Protein AF-A0A7S4BHW4-F1 (afdb_monomer)

Organism: Chrysotila carterae (NCBI:txid13221)

Radius of gyration: 28.45 Å; Cα contacts (8 Å, |Δi|>4): 105; chains: 1; bounding box: 36×113×83 Å

Sequence (168 aa):
MRLQLRPRTEVDAGSPRPAPDAAEPGAKAVLPWELTSAAELLSMSREDKARSALAAGLQLPRARVATDEALTALLSPLLDEAVRRQLGVRAAAAEGRFGEAASIERAATRRGRMMQEMQRAVDMGNFVSAASIAQDLRVENNRRMDVTLDEGEYDAMLDQDDWCAACP

pLDDT: mean 77.7, std 19.58, range [37.03, 95.88]

Foldseek 3Di:
DDDDDDDDDDDPDDDPPPDPPPPPPPPQQQALQNDDALVSLLPDDLVSLVNNCVVVVHDQDDPVQSDSVSSCVSSLVVYDPLRNLNVQLVVCVVVVVNVRSVVSVVPADPLSVLVVQLVVCVVVVNVVSNVVSVVVSVVVVVVVVPPVPPPDPPPPVVPPDVVVVPDD

Structure (mmCIF, N/CA/C/O backbone):
data_AF-A0A7S4BHW4-F1
#
_entry.id   AF-A0A7S4BHW4-F1
#
loop_
_atom_site.group_PDB
_atom_site.id
_atom_site.type_symbol
_atom_site.label_atom_id
_atom_site.label_alt_id
_atom_site.label_comp_id
_atom_site.label_asym_id
_atom_site.label_entity_id
_atom_site.label_seq_id
_atom_site.pdbx_PDB_ins_code
_atom_site.Cartn_x
_atom_site.Cartn_y
_atom_site.Cartn_z
_atom_site.occupancy
_atom_site.B_iso_or_equiv
_atom_site.auth_seq_id
_atom_site.auth_comp_id
_atom_site.auth_asym_id
_atom_site.auth_atom_id
_atom_site.pdbx_PDB_model_num
ATOM 1 N N . MET A 1 1 ? 2.834 59.848 49.303 1.00 37.03 1 MET A N 1
ATOM 2 C CA . MET A 1 1 ? 2.547 60.204 47.889 1.00 37.03 1 MET A CA 1
ATOM 3 C C . MET A 1 1 ? 3.500 59.392 47.019 1.00 37.03 1 MET A C 1
ATOM 5 O O . MET A 1 1 ? 4.670 59.402 47.347 1.00 37.03 1 MET A O 1
ATOM 9 N N . ARG A 1 2 ? 3.148 58.643 45.973 1.00 42.56 2 ARG A N 1
ATOM 10 C CA . ARG A 1 2 ? 1.884 58.306 45.302 1.00 42.56 2 ARG A CA 1
ATOM 11 C C . ARG A 1 2 ? 2.135 56.938 44.630 1.00 42.56 2 ARG A C 1
ATOM 13 O O . ARG A 1 2 ? 3.125 56.788 43.925 1.00 42.56 2 ARG A O 1
ATOM 20 N N . LEU A 1 3 ? 1.259 55.968 44.881 1.00 42.69 3 LEU A N 1
ATOM 21 C CA . LEU A 1 3 ? 1.113 54.734 44.104 1.00 42.69 3 LEU A CA 1
ATOM 22 C C . LEU A 1 3 ? 0.497 55.069 42.736 1.00 42.69 3 LEU A C 1
ATOM 24 O O . LEU A 1 3 ? -0.511 55.773 42.710 1.00 42.69 3 LEU A O 1
ATOM 28 N N . GLN A 1 4 ? 1.041 54.525 41.646 1.00 55.44 4 GLN A N 1
ATOM 29 C CA . GLN A 1 4 ? 0.331 54.244 40.384 1.00 55.44 4 GLN A CA 1
ATOM 30 C C . GLN A 1 4 ? 0.956 52.952 39.814 1.00 55.44 4 GLN A C 1
ATOM 32 O O . GLN A 1 4 ? 2.142 52.941 39.510 1.00 55.44 4 GLN A O 1
ATOM 37 N N . LEU A 1 5 ? 0.381 51.761 40.023 1.00 42.47 5 LEU A N 1
ATOM 38 C CA . LEU A 1 5 ? -0.738 51.107 39.312 1.00 42.47 5 LEU A CA 1
ATOM 39 C C . LEU A 1 5 ? -0.505 50.909 37.797 1.00 42.47 5 LEU A C 1
ATOM 41 O O . LEU A 1 5 ? -0.354 51.865 37.050 1.00 42.47 5 LEU A O 1
ATOM 45 N N . ARG A 1 6 ? -0.490 49.622 37.400 1.00 41.25 6 ARG A N 1
ATOM 46 C CA . ARG A 1 6 ? -0.375 49.049 36.038 1.00 41.25 6 ARG A CA 1
ATOM 47 C C . ARG A 1 6 ? -1.561 49.422 35.118 1.00 41.25 6 ARG A C 1
ATOM 49 O O . ARG A 1 6 ? -2.580 49.887 35.621 1.00 41.25 6 ARG A O 1
ATOM 56 N N . PRO A 1 7 ? -1.480 49.101 33.810 1.00 48.59 7 PRO A N 1
ATOM 57 C CA . PRO A 1 7 ? -2.035 47.823 33.295 1.00 48.59 7 PRO A CA 1
ATOM 58 C C . PRO A 1 7 ? -0.989 47.083 32.421 1.00 48.59 7 PRO A C 1
ATOM 60 O O . PRO A 1 7 ? -0.139 47.720 31.819 1.00 48.59 7 PRO A O 1
ATOM 63 N N . ARG A 1 8 ? -0.750 45.763 32.486 1.00 39.56 8 ARG A N 1
ATOM 64 C CA . ARG A 1 8 ? -1.553 44.549 32.207 1.00 39.56 8 ARG A CA 1
ATOM 65 C C . ARG A 1 8 ? -2.078 44.464 30.758 1.00 39.56 8 ARG A C 1
ATOM 67 O O . ARG A 1 8 ? -2.902 45.285 30.389 1.00 39.56 8 ARG A O 1
ATOM 74 N N . THR A 1 9 ? -1.626 43.391 30.079 1.00 40.22 9 THR A N 1
ATOM 75 C CA . THR A 1 9 ? -2.088 42.764 28.812 1.00 40.22 9 THR A CA 1
ATOM 76 C C . THR A 1 9 ? -1.911 43.622 27.556 1.00 40.22 9 THR A C 1
ATOM 78 O O . THR A 1 9 ? -2.272 44.781 27.563 1.00 40.22 9 THR A O 1
ATOM 81 N N . GLU A 1 10 ? -1.279 43.134 26.489 1.00 42.16 10 GLU A N 1
ATOM 82 C CA . GLU A 1 10 ? -1.843 42.098 25.618 1.00 42.16 10 GLU A CA 1
ATOM 83 C C . GLU A 1 10 ? -0.823 41.057 25.137 1.00 42.16 10 GLU A C 1
ATOM 85 O O . GLU A 1 10 ? 0.316 41.342 24.775 1.00 42.16 10 GLU A O 1
ATOM 90 N N . VAL A 1 11 ? -1.296 39.816 25.182 1.00 45.66 11 VAL A N 1
ATOM 91 C CA . VAL A 1 11 ? -0.761 38.650 24.493 1.00 45.66 11 VAL A CA 1
ATOM 92 C C . VAL A 1 11 ? -1.239 38.809 23.058 1.00 45.66 11 VAL A C 1
ATOM 94 O O . VAL A 1 11 ? -2.435 38.646 22.819 1.00 45.66 11 VAL A O 1
ATOM 97 N N . ASP A 1 12 ? -0.354 39.193 22.140 1.00 40.28 12 ASP A N 1
ATOM 98 C CA . ASP A 1 12 ? -0.751 39.276 20.739 1.00 40.28 12 ASP A CA 1
ATOM 99 C C . ASP A 1 12 ? -0.822 37.875 20.134 1.00 40.28 12 ASP A C 1
ATOM 101 O O . ASP A 1 12 ? -0.034 36.972 20.437 1.00 40.28 12 ASP A O 1
ATOM 105 N N . ALA A 1 13 ? -1.889 37.716 19.374 1.00 42.28 13 ALA A N 1
ATOM 106 C CA . ALA A 1 13 ? -2.577 36.496 19.057 1.00 42.28 13 ALA A CA 1
ATOM 107 C C . ALA A 1 13 ? -1.678 35.511 18.321 1.00 42.28 13 ALA A C 1
ATOM 109 O O . ALA A 1 13 ? -1.016 35.830 17.332 1.00 42.28 13 ALA A O 1
ATOM 110 N N . GLY A 1 14 ? -1.735 34.261 18.783 1.00 37.53 14 GLY A N 1
ATOM 111 C CA . GLY A 1 14 ? -1.285 33.134 17.995 1.00 37.53 14 GLY A CA 1
ATOM 112 C C . GLY A 1 14 ? -1.891 33.232 16.602 1.00 37.53 14 GLY A C 1
ATOM 113 O O . GLY A 1 14 ? -3.107 33.377 16.455 1.00 37.53 14 GLY A O 1
ATOM 114 N N . SER A 1 15 ? -1.029 33.153 15.588 1.00 41.12 15 SER A N 1
ATOM 115 C CA . SER A 1 15 ? -1.461 32.852 14.232 1.00 41.12 15 SER A CA 1
ATOM 116 C C . SER A 1 15 ? -2.488 31.726 14.320 1.00 41.12 15 SER A C 1
ATOM 118 O O . SER A 1 15 ? -2.201 30.724 14.991 1.00 41.12 15 SER A O 1
ATOM 120 N N . PRO A 1 16 ? -3.679 31.866 13.715 1.00 44.88 16 PRO A N 1
ATOM 121 C CA . PRO A 1 16 ? -4.599 30.754 13.655 1.00 44.88 16 PRO A CA 1
ATOM 122 C C . PRO A 1 16 ? -3.842 29.622 12.968 1.00 44.88 16 PRO A C 1
ATOM 124 O O . PRO A 1 16 ? -3.495 29.698 11.790 1.00 44.88 16 PRO A O 1
ATOM 127 N N . ARG A 1 17 ? -3.516 28.590 13.751 1.00 47.69 17 ARG A N 1
ATOM 128 C CA . ARG A 1 17 ? -3.172 27.280 13.217 1.00 47.69 17 ARG A CA 1
ATOM 129 C C . ARG A 1 17 ? -4.295 26.985 12.221 1.00 47.69 17 ARG A C 1
ATOM 131 O O . ARG A 1 17 ? -5.451 27.089 12.648 1.00 47.69 17 ARG A O 1
ATOM 138 N N . PRO A 1 18 ? -4.010 26.706 10.937 1.00 43.78 18 PRO A N 1
ATOM 139 C CA . PRO A 1 18 ? -5.068 26.273 10.041 1.00 43.78 18 PRO A CA 1
ATOM 140 C C . PRO A 1 18 ? -5.768 25.119 10.752 1.00 43.78 18 PRO A C 1
ATOM 142 O O . PRO A 1 18 ? -5.109 24.192 11.241 1.00 43.78 18 PRO A O 1
ATOM 145 N N . ALA A 1 19 ? -7.077 25.268 10.952 1.00 50.19 19 ALA A N 1
ATOM 146 C CA . ALA A 1 19 ? -7.889 24.190 11.478 1.00 50.19 19 ALA A CA 1
ATOM 147 C C . ALA A 1 19 ? -7.577 22.948 10.628 1.00 50.19 19 ALA A C 1
ATOM 149 O O . ALA A 1 19 ? -7.397 23.102 9.418 1.00 50.19 19 ALA A O 1
ATOM 150 N N . PRO A 1 20 ? -7.450 21.747 11.218 1.00 49.50 20 PRO A N 1
ATOM 151 C CA . PRO A 1 20 ? -7.431 20.549 10.396 1.00 49.50 20 PRO A CA 1
ATOM 152 C C . PRO A 1 20 ? -8.701 20.606 9.552 1.00 49.50 20 PRO A C 1
ATOM 154 O O . PRO A 1 20 ? -9.786 20.714 10.128 1.00 49.50 20 PRO A O 1
ATOM 157 N N . ASP A 1 21 ? -8.535 20.663 8.228 1.00 50.75 21 ASP A N 1
ATOM 158 C CA . ASP A 1 21 ? -9.624 20.751 7.262 1.00 50.75 21 ASP A CA 1
ATOM 159 C C . ASP A 1 21 ? -10.722 19.785 7.697 1.00 50.75 21 ASP A C 1
ATOM 161 O O . ASP A 1 21 ? -10.546 18.564 7.686 1.00 50.75 21 ASP A O 1
ATOM 165 N N . ALA A 1 22 ? -11.832 20.344 8.179 1.00 47.84 22 ALA A N 1
ATOM 166 C CA . ALA A 1 22 ? -13.006 19.566 8.497 1.00 47.84 22 ALA A CA 1
ATOM 167 C C . ALA A 1 22 ? -13.486 19.015 7.158 1.00 47.84 22 ALA A C 1
ATOM 169 O O . ALA A 1 22 ? -14.054 19.753 6.354 1.00 47.84 22 ALA A O 1
ATOM 170 N N . ALA A 1 23 ? -13.161 17.747 6.899 1.00 50.34 23 ALA A N 1
ATOM 171 C CA . ALA A 1 23 ? -13.541 17.043 5.691 1.00 50.34 23 ALA A CA 1
ATOM 172 C C . ALA A 1 23 ? -15.019 17.320 5.405 1.00 50.34 23 ALA A C 1
ATOM 174 O O . ALA A 1 23 ? -15.869 17.093 6.271 1.00 50.34 23 ALA A O 1
ATOM 175 N N . GLU A 1 24 ? -15.314 17.850 4.217 1.00 48.84 24 GLU A N 1
ATOM 176 C CA . GLU A 1 24 ? -16.670 18.275 3.899 1.00 48.84 24 GLU A CA 1
ATOM 177 C C . GLU A 1 24 ? -17.659 17.113 4.112 1.00 48.84 24 GLU A C 1
ATOM 179 O O . GLU A 1 24 ? -17.421 15.993 3.627 1.00 48.84 24 GLU A O 1
ATOM 184 N N . PRO A 1 25 ? -18.764 17.340 4.845 1.00 41.31 25 PRO A N 1
ATOM 185 C CA . PRO A 1 25 ? -19.781 16.325 5.068 1.00 41.31 25 PRO A CA 1
ATOM 186 C C . PRO A 1 25 ? -20.476 16.024 3.735 1.00 41.31 25 PRO A C 1
ATOM 188 O O . PRO A 1 25 ? -21.400 16.717 3.325 1.00 41.31 25 PRO A O 1
ATOM 191 N N . GLY A 1 26 ? -19.993 14.997 3.035 1.00 53.28 26 GLY A N 1
ATOM 192 C CA . GLY A 1 26 ? -20.487 14.602 1.713 1.00 53.28 26 GLY A CA 1
ATOM 193 C C . GLY A 1 26 ? -19.417 14.076 0.756 1.00 53.28 26 GLY A C 1
ATOM 194 O O . GLY A 1 26 ? -19.769 13.514 -0.279 1.00 53.28 26 GLY A O 1
ATOM 195 N N . ALA A 1 27 ? -18.126 14.202 1.087 1.00 63.75 27 ALA A N 1
ATOM 196 C CA . ALA A 1 27 ? -17.065 13.621 0.269 1.00 63.75 27 ALA A CA 1
ATOM 197 C C . ALA A 1 27 ? -17.234 12.093 0.162 1.00 63.75 27 ALA A C 1
ATOM 199 O O . ALA A 1 27 ? -17.343 11.393 1.177 1.00 63.75 27 ALA A O 1
ATOM 200 N N . LYS A 1 28 ? -17.266 11.585 -1.079 1.00 77.88 28 LYS A N 1
ATOM 201 C CA . LYS A 1 28 ? -17.327 10.150 -1.385 1.00 77.88 28 LYS A CA 1
ATOM 202 C C . LYS A 1 28 ? -16.192 9.442 -0.640 1.00 77.88 28 LYS A C 1
ATOM 204 O O . LYS A 1 28 ? -15.038 9.845 -0.748 1.00 77.88 28 LYS A O 1
ATOM 209 N N . ALA A 1 29 ? -16.526 8.406 0.126 1.00 83.69 29 ALA A N 1
ATOM 210 C CA . ALA A 1 29 ? -15.522 7.613 0.822 1.00 83.69 29 ALA A CA 1
ATOM 211 C C . ALA A 1 29 ? -14.610 6.917 -0.200 1.00 83.69 29 ALA A C 1
ATOM 213 O O . ALA A 1 29 ? -15.108 6.267 -1.121 1.00 83.69 29 ALA A O 1
ATOM 214 N N . VAL A 1 30 ? -13.295 7.060 -0.020 1.00 90.69 30 VAL A N 1
ATOM 215 C CA . VAL A 1 30 ? -12.281 6.359 -0.818 1.00 90.69 30 VAL A CA 1
ATOM 216 C C . VAL A 1 30 ? -12.355 4.873 -0.491 1.00 90.69 30 VAL A C 1
ATOM 218 O O . VAL A 1 30 ? -12.350 4.493 0.685 1.00 90.69 30 VAL A O 1
ATOM 221 N N . LEU A 1 31 ? -12.455 4.029 -1.512 1.00 93.00 31 LEU A N 1
ATOM 222 C CA . LEU A 1 31 ? -12.515 2.582 -1.326 1.00 93.00 31 LEU A CA 1
ATOM 223 C C . LEU A 1 31 ? -11.112 2.016 -1.057 1.00 93.00 31 LEU A C 1
ATOM 225 O O . LEU A 1 31 ? -10.125 2.569 -1.535 1.00 93.00 31 LEU A O 1
ATOM 229 N N . PRO A 1 32 ? -10.982 0.892 -0.332 1.00 91.06 32 PRO A N 1
ATOM 230 C CA . PRO A 1 32 ? -9.667 0.368 0.042 1.00 91.06 32 PRO A CA 1
ATOM 231 C C . PRO A 1 32 ? -8.783 0.040 -1.172 1.00 91.06 32 PRO A C 1
ATOM 233 O O . PRO A 1 32 ? -7.592 0.326 -1.167 1.00 91.06 32 PRO A O 1
ATOM 236 N N . TRP A 1 33 ? -9.371 -0.501 -2.241 1.00 90.00 33 TRP A N 1
ATOM 237 C CA . TRP A 1 33 ? -8.666 -0.819 -3.489 1.00 90.00 33 TRP A CA 1
ATOM 238 C C . TRP A 1 33 ? -8.363 0.404 -4.370 1.00 90.00 33 TRP A C 1
ATOM 240 O O . TRP A 1 33 ? -7.684 0.259 -5.382 1.00 90.00 33 TRP A O 1
ATOM 250 N N . GLU A 1 34 ? -8.869 1.592 -4.025 1.00 91.25 34 GLU A N 1
ATOM 251 C CA . GLU A 1 34 ? -8.513 2.850 -4.700 1.00 91.25 34 GLU A CA 1
ATOM 252 C C . GLU A 1 34 ? -7.224 3.460 -4.125 1.00 91.25 34 GLU A C 1
ATOM 254 O O . GLU A 1 34 ? -6.621 4.318 -4.765 1.00 91.25 34 GLU A O 1
ATOM 259 N N . LEU A 1 35 ? -6.777 3.003 -2.949 1.00 89.94 35 LEU A N 1
ATOM 260 C CA . LEU A 1 35 ? -5.551 3.480 -2.315 1.00 89.94 35 LEU A CA 1
ATOM 261 C C . LEU A 1 35 ? -4.329 2.964 -3.073 1.00 89.94 35 LEU A C 1
ATOM 263 O O . LEU A 1 35 ? -4.136 1.759 -3.242 1.00 89.94 35 LEU A O 1
ATOM 267 N N . THR A 1 36 ? -3.473 3.889 -3.491 1.00 86.62 36 THR A N 1
ATOM 268 C CA . THR A 1 36 ? -2.342 3.599 -4.387 1.00 86.62 36 THR A CA 1
ATOM 269 C C . THR A 1 36 ? -1.018 3.446 -3.647 1.00 86.62 36 THR A C 1
ATOM 271 O O . THR A 1 36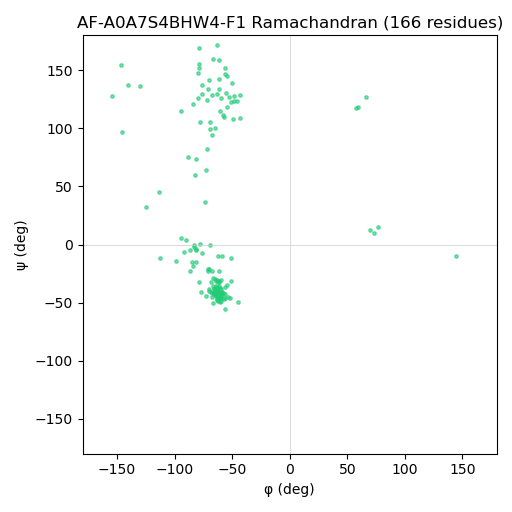 ? -0.042 2.929 -4.198 1.00 86.62 36 THR A O 1
ATOM 274 N N . SER A 1 37 ? -0.960 3.862 -2.379 1.00 89.56 37 SER A N 1
ATOM 275 C CA . SER A 1 37 ? 0.254 3.776 -1.572 1.00 89.56 37 SER A CA 1
ATOM 276 C C . SER A 1 37 ? -0.019 3.521 -0.092 1.00 89.56 37 SER A C 1
ATOM 278 O O . SER A 1 37 ? -1.048 3.901 0.467 1.00 89.56 37 SER A O 1
ATOM 280 N N . ALA A 1 38 ? 0.960 2.924 0.591 1.00 91.19 38 ALA A N 1
ATOM 281 C CA . ALA A 1 38 ? 0.916 2.775 2.042 1.00 91.19 38 ALA A CA 1
ATOM 282 C C . ALA A 1 38 ? 0.961 4.132 2.762 1.00 91.19 38 ALA A C 1
ATOM 284 O O . ALA A 1 38 ? 0.430 4.261 3.859 1.00 91.19 38 ALA A O 1
ATOM 285 N N . ALA A 1 39 ? 1.608 5.140 2.167 1.00 90.38 39 ALA A N 1
ATOM 286 C CA . ALA A 1 39 ? 1.665 6.484 2.734 1.00 90.38 39 ALA A CA 1
ATOM 287 C C . ALA A 1 39 ? 0.280 7.138 2.760 1.00 90.38 39 ALA A C 1
ATOM 289 O O . ALA A 1 39 ? -0.089 7.706 3.782 1.00 90.38 39 ALA A O 1
ATOM 290 N N . GLU A 1 40 ? -0.485 6.985 1.678 1.00 92.19 40 GLU A N 1
ATOM 291 C CA . GLU A 1 40 ? -1.862 7.463 1.570 1.00 92.19 40 GLU A CA 1
ATOM 292 C C . GLU A 1 40 ? -2.715 6.885 2.705 1.00 92.19 40 GLU A C 1
ATOM 294 O O . GLU A 1 40 ? -3.205 7.645 3.539 1.00 92.19 40 GLU A O 1
ATOM 299 N N . LEU A 1 41 ? -2.753 5.553 2.849 1.00 93.31 41 LEU A N 1
ATOM 300 C CA . LEU A 1 41 ? -3.475 4.892 3.942 1.00 93.31 41 LEU A CA 1
ATOM 301 C C . LEU A 1 41 ? -3.020 5.371 5.325 1.00 93.31 41 LEU A C 1
ATOM 303 O O . LEU A 1 41 ? -3.847 5.633 6.190 1.00 93.31 41 LEU A O 1
ATOM 307 N N . LEU A 1 42 ? -1.712 5.466 5.565 1.00 93.06 42 LEU A N 1
ATOM 308 C CA . LEU A 1 42 ? -1.185 5.848 6.879 1.00 93.06 42 LEU A CA 1
ATOM 309 C C . LEU A 1 42 ? -1.425 7.326 7.213 1.00 93.06 42 LEU A C 1
ATOM 311 O O . LEU A 1 42 ? -1.442 7.673 8.389 1.00 93.06 42 LEU A O 1
ATOM 315 N N . SER A 1 43 ? -1.622 8.178 6.207 1.00 92.75 43 SER A N 1
ATOM 316 C CA . SER A 1 43 ? -1.945 9.596 6.393 1.00 92.75 43 SER A CA 1
ATOM 317 C C . SER A 1 43 ? -3.436 9.866 6.619 1.00 92.75 43 SER A C 1
ATOM 319 O O . SER A 1 43 ? -3.788 10.925 7.135 1.00 92.75 43 SER A O 1
ATOM 321 N N . MET A 1 44 ? -4.308 8.916 6.259 1.00 92.88 44 MET A N 1
ATOM 322 C CA . MET A 1 44 ? -5.751 9.029 6.472 1.00 92.88 44 MET A CA 1
ATOM 323 C C . MET A 1 44 ? -6.086 9.135 7.957 1.00 92.88 44 MET A C 1
ATOM 325 O O . MET A 1 44 ? -5.512 8.434 8.795 1.00 92.88 44 MET A O 1
ATOM 329 N N . SER A 1 45 ? -7.091 9.952 8.279 1.00 93.81 45 SER A N 1
ATOM 330 C CA . SER A 1 45 ? -7.623 9.990 9.635 1.00 93.81 45 SER A CA 1
ATOM 331 C C . SER A 1 45 ? -8.312 8.668 9.989 1.00 93.81 45 SER A C 1
ATOM 333 O O . SER A 1 45 ? -8.760 7.900 9.131 1.00 93.81 45 SER A O 1
ATOM 335 N N . ARG A 1 46 ? -8.470 8.416 11.290 1.00 93.25 46 ARG A N 1
ATOM 336 C CA . ARG A 1 46 ? -9.213 7.253 11.792 1.00 93.25 46 ARG A CA 1
ATOM 337 C C . ARG A 1 46 ? -10.649 7.206 11.257 1.00 93.25 46 ARG A C 1
ATOM 339 O O . ARG A 1 46 ? -11.182 6.132 10.992 1.00 93.25 46 ARG A O 1
ATOM 346 N N . GLU A 1 47 ? -11.270 8.372 11.109 1.00 92.50 47 GLU A N 1
ATOM 347 C CA . GLU A 1 47 ? -12.623 8.512 10.572 1.00 92.50 47 GLU A CA 1
ATOM 348 C C . GLU A 1 47 ? -12.664 8.155 9.086 1.00 92.50 47 GLU A C 1
ATOM 350 O O . GLU A 1 47 ? -13.564 7.436 8.663 1.00 92.50 47 GLU A O 1
ATOM 355 N N . ASP A 1 48 ? -11.662 8.560 8.307 1.00 93.62 48 ASP A N 1
ATOM 356 C CA . ASP A 1 48 ? -11.564 8.220 6.883 1.00 93.62 48 ASP A CA 1
ATOM 357 C C . ASP A 1 48 ? -11.352 6.729 6.667 1.00 93.62 48 ASP A C 1
ATOM 359 O O . ASP A 1 48 ? -12.008 6.128 5.818 1.00 93.62 48 ASP A O 1
ATOM 363 N N . LYS A 1 49 ? -10.495 6.102 7.479 1.00 94.81 49 LYS A N 1
ATOM 364 C CA . LYS A 1 49 ? -10.305 4.646 7.454 1.00 94.81 49 LYS A CA 1
ATOM 365 C C . LYS A 1 49 ? -11.602 3.913 7.796 1.00 94.81 49 LYS A C 1
ATOM 367 O O . LYS A 1 49 ? -11.960 2.943 7.131 1.00 94.81 49 LYS A O 1
ATOM 372 N N . ALA A 1 50 ? -12.343 4.396 8.795 1.00 94.06 50 ALA A N 1
ATOM 373 C CA . ALA A 1 50 ? -13.643 3.835 9.152 1.00 94.06 50 ALA A CA 1
ATOM 374 C C . ALA A 1 50 ? -14.681 4.024 8.031 1.00 94.06 50 ALA A C 1
ATOM 376 O O . ALA A 1 50 ? -15.408 3.085 7.708 1.00 94.06 50 ALA A O 1
ATOM 377 N N . ARG A 1 51 ? -14.723 5.201 7.392 1.00 94.00 51 ARG A N 1
ATOM 378 C CA . ARG A 1 51 ? -15.579 5.465 6.225 1.00 94.00 51 ARG A CA 1
ATOM 379 C C . ARG A 1 51 ? -15.233 4.553 5.051 1.00 94.00 51 ARG A C 1
ATOM 381 O O . ARG A 1 51 ? -16.142 3.994 4.447 1.00 94.00 51 ARG A O 1
ATOM 388 N N . SER A 1 52 ? -13.947 4.361 4.771 1.00 94.06 52 SER A N 1
ATOM 389 C CA . SER A 1 52 ? -13.456 3.446 3.736 1.00 94.06 52 SER A CA 1
ATOM 390 C C . SER A 1 52 ? -13.888 2.000 4.005 1.00 94.06 52 SER A C 1
ATOM 392 O O . SER A 1 52 ? -14.434 1.337 3.124 1.00 94.06 52 SER A O 1
ATOM 394 N N . ALA A 1 53 ? -13.752 1.533 5.251 1.00 94.06 53 ALA A N 1
ATOM 395 C CA . ALA A 1 53 ? -14.191 0.199 5.656 1.00 94.06 53 ALA A CA 1
ATOM 396 C C . ALA A 1 53 ? -15.712 0.017 5.505 1.00 94.06 53 ALA A C 1
ATOM 398 O O . ALA A 1 53 ? -16.158 -0.993 4.961 1.00 94.06 53 ALA A O 1
ATOM 399 N N . LEU A 1 54 ? -16.511 1.004 5.925 1.00 94.56 54 LEU A N 1
ATOM 400 C CA . LEU A 1 54 ? -17.968 0.978 5.750 1.00 94.56 54 LEU A CA 1
ATOM 401 C C . LEU A 1 54 ? -18.373 0.987 4.272 1.00 94.56 54 LEU A C 1
ATOM 403 O O . LEU A 1 54 ? -19.277 0.251 3.886 1.00 94.56 54 LEU A O 1
ATOM 407 N N . ALA A 1 55 ? -17.694 1.779 3.439 1.00 92.88 55 ALA A N 1
ATOM 408 C CA . ALA A 1 55 ? -17.934 1.825 1.998 1.00 92.88 55 ALA A CA 1
ATOM 409 C C . ALA A 1 55 ? -17.600 0.492 1.309 1.00 92.88 55 ALA A C 1
ATOM 411 O O . ALA A 1 55 ? -18.276 0.104 0.360 1.00 92.88 55 ALA A O 1
ATOM 412 N N . ALA A 1 56 ? -16.614 -0.241 1.830 1.00 91.56 56 ALA A N 1
ATOM 413 C CA . ALA A 1 56 ? -16.292 -1.603 1.413 1.00 91.56 56 ALA A CA 1
ATOM 414 C C . ALA A 1 56 ? -17.241 -2.676 1.988 1.00 91.56 56 ALA A C 1
ATOM 416 O O . ALA A 1 56 ? -17.047 -3.863 1.731 1.00 91.56 56 ALA A O 1
ATOM 417 N N . GLY A 1 57 ? -18.250 -2.290 2.778 1.00 92.69 57 GLY A N 1
ATOM 418 C CA . GLY A 1 57 ? -19.207 -3.212 3.394 1.00 92.69 57 GLY A CA 1
ATOM 419 C C . GLY A 1 57 ? -18.664 -3.981 4.602 1.00 92.69 57 GLY A C 1
ATOM 420 O O . GLY A 1 57 ? -19.265 -4.971 5.018 1.00 92.69 57 GLY A O 1
ATOM 421 N N . LEU A 1 58 ? -17.539 -3.552 5.182 1.00 93.50 58 LEU A N 1
ATOM 422 C CA . LEU A 1 58 ? -16.967 -4.180 6.369 1.00 93.50 58 LEU A CA 1
ATOM 423 C C . LEU A 1 58 ? -17.686 -3.730 7.641 1.00 93.50 58 LEU A C 1
ATOM 425 O O . LEU A 1 58 ? -18.108 -2.582 7.789 1.00 93.50 58 LEU A O 1
ATOM 429 N N . GLN A 1 59 ? -17.762 -4.637 8.613 1.00 93.69 59 GLN A N 1
ATOM 430 C CA . GLN A 1 59 ? -18.218 -4.291 9.953 1.00 93.69 59 GLN A CA 1
ATOM 431 C C . GLN A 1 59 ? -17.084 -3.635 10.735 1.00 93.69 59 GLN A C 1
ATOM 433 O O . GLN A 1 59 ? -15.997 -4.199 10.875 1.00 93.69 59 GLN A O 1
ATOM 438 N N . LEU A 1 60 ? -17.353 -2.447 11.276 1.00 93.06 60 LEU A N 1
ATOM 439 C CA . LEU A 1 60 ? -16.387 -1.771 12.127 1.00 93.06 60 LEU A CA 1
ATOM 440 C C . LEU A 1 60 ? -16.242 -2.496 13.472 1.00 93.06 60 LEU A C 1
ATOM 442 O O . LEU A 1 60 ? -17.241 -2.930 14.059 1.00 93.06 60 LEU A O 1
ATOM 446 N N . PRO A 1 61 ? -15.016 -2.583 14.013 1.00 90.56 61 PRO A N 1
ATOM 447 C CA . PRO A 1 61 ? -14.812 -3.048 15.373 1.00 90.56 61 PRO A CA 1
ATOM 448 C C . PRO A 1 61 ? -15.509 -2.112 16.367 1.00 90.56 61 PRO A C 1
ATOM 450 O O . PRO A 1 61 ? -15.769 -0.937 16.096 1.00 90.56 61 PRO A O 1
ATOM 453 N N . ARG A 1 62 ? -15.787 -2.626 17.570 1.00 90.69 62 ARG A N 1
ATOM 454 C CA . ARG A 1 62 ? -16.336 -1.805 18.660 1.00 90.69 62 ARG A CA 1
ATOM 455 C C . ARG A 1 62 ? -15.436 -0.591 18.898 1.00 90.69 62 ARG A C 1
ATOM 457 O O . ARG A 1 62 ? -14.217 -0.722 18.866 1.00 90.69 62 ARG A O 1
ATOM 464 N N . ALA A 1 63 ? -16.023 0.552 19.251 1.00 86.88 63 ALA A N 1
ATOM 465 C CA . ALA A 1 63 ? -15.306 1.826 19.393 1.00 86.88 63 ALA A CA 1
ATOM 466 C C . ALA A 1 63 ? -14.045 1.766 20.283 1.00 86.88 63 ALA A C 1
ATOM 468 O O . ALA A 1 63 ? -13.076 2.469 20.023 1.00 86.88 63 ALA A O 1
ATOM 469 N N . ARG A 1 64 ? -14.030 0.900 21.307 1.00 87.69 64 ARG A N 1
ATOM 470 C CA . ARG A 1 64 ? -12.867 0.698 22.195 1.00 87.69 64 ARG A CA 1
ATOM 471 C C . ARG A 1 64 ? -11.673 0.005 21.523 1.00 87.69 64 ARG A C 1
ATOM 473 O O . ARG A 1 64 ? -10.572 0.091 22.044 1.00 87.69 64 ARG A O 1
ATOM 480 N N . VAL A 1 65 ? -11.905 -0.704 20.421 1.00 90.88 65 VAL A N 1
ATOM 481 C CA . VAL A 1 65 ? -10.918 -1.516 19.685 1.00 90.88 65 VAL A CA 1
ATOM 482 C C . VAL A 1 65 ? -10.629 -0.921 18.301 1.00 90.88 65 VAL A C 1
ATOM 484 O O . VAL A 1 65 ? -9.672 -1.317 17.654 1.00 90.88 65 VAL A O 1
ATOM 487 N N . ALA A 1 66 ? -11.420 0.057 17.848 1.00 90.88 66 ALA A N 1
ATOM 488 C CA . ALA A 1 66 ? -11.191 0.809 16.617 1.00 90.88 66 ALA A CA 1
ATOM 489 C C . ALA A 1 66 ? -10.008 1.788 16.773 1.00 90.88 66 ALA A C 1
ATOM 491 O O . ALA A 1 66 ? -10.192 3.008 16.768 1.00 90.88 66 ALA A O 1
ATOM 492 N N . THR A 1 67 ? -8.802 1.261 16.991 1.00 94.31 67 THR A N 1
ATOM 493 C CA . THR A 1 67 ? -7.551 2.027 16.918 1.00 94.31 67 THR A CA 1
ATOM 494 C C . THR A 1 67 ? -7.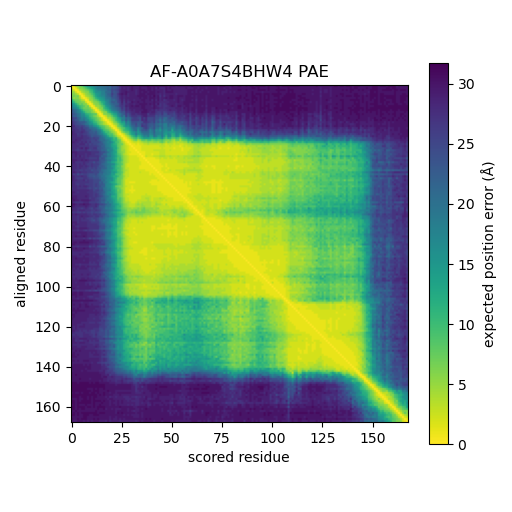131 2.212 15.463 1.00 94.31 67 THR A C 1
ATOM 496 O O . THR A 1 67 ? -7.702 1.601 14.555 1.00 94.31 67 THR A O 1
ATOM 499 N N . ASP A 1 68 ? -6.142 3.070 15.229 1.00 93.44 68 ASP A N 1
ATOM 500 C CA . ASP A 1 68 ? -5.629 3.305 13.882 1.00 93.44 68 ASP A CA 1
ATOM 501 C C . ASP A 1 68 ? -4.998 2.039 13.280 1.00 93.44 68 ASP A C 1
ATOM 503 O O . ASP A 1 68 ? -5.241 1.691 12.122 1.00 93.44 68 ASP A O 1
ATOM 507 N N . GLU A 1 69 ? -4.274 1.282 14.104 1.00 92.00 69 GLU A N 1
ATOM 508 C CA . GLU A 1 69 ? -3.666 0.005 13.739 1.00 92.00 69 GLU A CA 1
ATOM 509 C C . GLU A 1 69 ? -4.736 -1.042 13.434 1.00 92.00 69 GLU A C 1
ATOM 511 O O . GLU A 1 69 ? -4.629 -1.757 12.440 1.00 92.00 69 GLU A O 1
ATOM 516 N N . ALA A 1 70 ? -5.798 -1.106 14.243 1.00 93.44 70 ALA A N 1
ATOM 517 C CA . ALA A 1 70 ? -6.890 -2.049 14.034 1.00 93.44 70 ALA A CA 1
ATOM 518 C C . ALA A 1 70 ? -7.641 -1.774 12.724 1.00 93.44 70 ALA A C 1
ATOM 520 O O . ALA A 1 70 ? -7.971 -2.709 11.997 1.00 93.44 70 ALA A O 1
ATOM 521 N N . LEU A 1 71 ? -7.883 -0.502 12.391 1.00 94.81 71 LEU A N 1
ATOM 522 C CA . LEU A 1 71 ? -8.503 -0.130 11.118 1.00 94.81 71 LEU A CA 1
ATOM 523 C C . LEU A 1 71 ? -7.561 -0.369 9.934 1.00 94.81 71 LEU A C 1
ATOM 525 O O . LEU A 1 71 ? -7.996 -0.858 8.898 1.00 94.81 71 LEU A O 1
ATOM 529 N N . THR A 1 72 ? -6.266 -0.097 10.092 1.00 95.06 72 THR A N 1
ATOM 530 C CA . THR A 1 72 ? -5.259 -0.398 9.063 1.00 95.06 72 THR A CA 1
ATOM 531 C C . THR A 1 72 ? -5.184 -1.906 8.799 1.00 95.06 72 THR A C 1
ATOM 533 O O . THR A 1 72 ? -5.184 -2.335 7.647 1.00 95.06 72 THR A O 1
ATOM 536 N N . ALA A 1 73 ? -5.200 -2.726 9.852 1.00 93.88 73 ALA A N 1
ATOM 537 C CA . ALA A 1 73 ? -5.230 -4.182 9.749 1.00 93.88 73 ALA A CA 1
ATOM 538 C C . ALA A 1 73 ? -6.533 -4.700 9.122 1.00 93.88 73 ALA A C 1
ATOM 540 O O . ALA A 1 73 ? -6.492 -5.636 8.330 1.00 93.88 73 ALA A O 1
ATOM 541 N N . LEU A 1 74 ? -7.672 -4.074 9.436 1.00 95.12 74 LEU A N 1
ATOM 542 C CA . LEU A 1 74 ? -8.972 -4.398 8.846 1.00 95.12 74 LEU A CA 1
ATOM 543 C C . LEU A 1 74 ? -9.003 -4.124 7.335 1.00 95.12 74 LEU A C 1
ATOM 545 O O . LEU A 1 74 ? -9.566 -4.911 6.580 1.00 95.12 74 LEU A O 1
ATOM 549 N N . LEU A 1 75 ? -8.403 -3.014 6.903 1.00 95.00 75 LEU A N 1
ATOM 550 C CA . LEU A 1 75 ? -8.368 -2.602 5.501 1.00 95.00 75 LEU A CA 1
ATOM 551 C C . LEU A 1 75 ? -7.326 -3.367 4.684 1.00 95.00 75 LEU A C 1
ATOM 553 O O . LEU A 1 75 ? -7.556 -3.621 3.505 1.00 95.00 75 LEU A O 1
ATOM 557 N N . SER A 1 76 ? -6.209 -3.755 5.310 1.00 94.06 76 SER A N 1
ATOM 558 C CA . SER A 1 76 ? -5.050 -4.367 4.650 1.00 94.06 76 SER A CA 1
ATOM 559 C C . SER A 1 76 ? -5.409 -5.463 3.634 1.00 94.06 76 SER A C 1
ATOM 561 O O . SER A 1 76 ? -4.958 -5.342 2.498 1.00 94.06 76 SER A O 1
ATOM 563 N N . PRO A 1 77 ? -6.263 -6.466 3.936 1.00 94.38 77 PRO A N 1
ATOM 564 C CA . PRO A 1 77 ? -6.589 -7.545 2.998 1.00 94.38 77 PRO A CA 1
ATOM 565 C C . PRO A 1 77 ? -7.263 -7.096 1.696 1.00 94.38 77 PRO A C 1
ATOM 567 O O . PRO A 1 77 ? -7.210 -7.830 0.714 1.00 94.38 77 PRO A O 1
ATOM 570 N N . LEU A 1 78 ? -7.905 -5.924 1.689 1.00 93.19 78 LEU A N 1
ATOM 571 C CA . LEU A 1 78 ? -8.601 -5.372 0.524 1.00 93.19 78 LEU A CA 1
ATOM 572 C C . LEU A 1 78 ? -7.715 -4.460 -0.332 1.00 93.19 78 LEU A C 1
ATOM 574 O O . LEU A 1 78 ? -8.149 -4.007 -1.390 1.00 93.19 78 LEU A O 1
ATOM 578 N N . LEU A 1 79 ? -6.501 -4.163 0.129 1.00 92.62 79 LEU A N 1
ATOM 579 C CA . LEU A 1 79 ? -5.551 -3.344 -0.609 1.00 92.62 79 LEU A CA 1
ATOM 580 C C . LEU A 1 79 ? -4.866 -4.170 -1.698 1.00 92.62 79 LEU A C 1
ATOM 582 O O . LEU A 1 79 ? -4.677 -5.388 -1.570 1.00 92.62 79 LEU A O 1
ATOM 586 N N . ASP A 1 80 ? -4.392 -3.474 -2.728 1.00 89.75 80 ASP A N 1
ATOM 587 C CA . ASP A 1 80 ? -3.528 -4.083 -3.731 1.00 89.75 80 ASP A CA 1
ATOM 588 C C . ASP A 1 80 ? -2.279 -4.703 -3.072 1.00 89.75 80 ASP A C 1
ATOM 590 O O . ASP A 1 80 ? -1.735 -4.214 -2.077 1.00 89.75 80 ASP A O 1
ATOM 594 N N . GLU A 1 81 ? -1.800 -5.798 -3.653 1.00 88.12 81 GLU A N 1
ATOM 595 C CA . GLU A 1 81 ? -0.607 -6.529 -3.237 1.00 88.12 81 GLU A CA 1
ATOM 596 C C . GLU A 1 81 ? 0.625 -5.616 -3.162 1.00 88.12 81 GLU A C 1
ATOM 598 O O . GLU A 1 81 ? 1.463 -5.765 -2.271 1.00 88.12 81 GLU A O 1
ATOM 603 N N . ALA A 1 82 ? 0.733 -4.631 -4.059 1.00 86.38 82 ALA A N 1
ATOM 604 C CA . ALA A 1 82 ? 1.801 -3.639 -4.000 1.00 86.38 82 ALA A CA 1
ATOM 605 C C . ALA A 1 82 ? 1.750 -2.810 -2.702 1.00 86.38 82 ALA A C 1
ATOM 607 O O . ALA A 1 82 ? 2.783 -2.622 -2.055 1.00 86.38 82 ALA A O 1
ATOM 608 N N . VAL A 1 83 ? 0.559 -2.367 -2.293 1.00 90.38 83 VAL A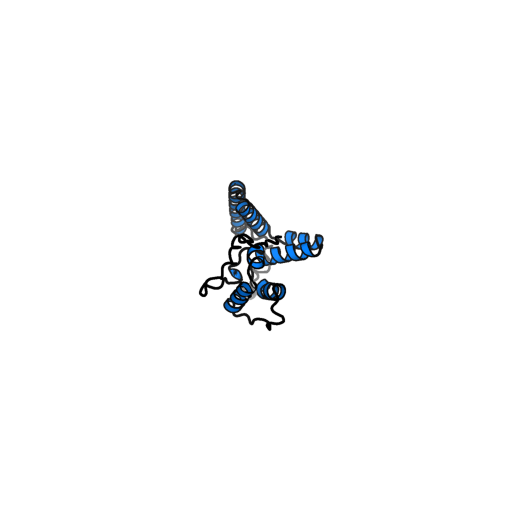 N 1
ATOM 609 C CA . VAL A 1 83 ? 0.345 -1.567 -1.079 1.00 90.38 83 VAL A CA 1
ATOM 610 C C . VAL A 1 83 ? 0.509 -2.422 0.177 1.00 90.38 83 VAL A C 1
ATOM 612 O O . VAL A 1 83 ? 1.221 -2.021 1.099 1.00 90.38 83 VAL A O 1
ATOM 615 N N . ARG A 1 84 ? -0.051 -3.640 0.201 1.00 92.44 84 ARG A N 1
ATOM 616 C CA . ARG 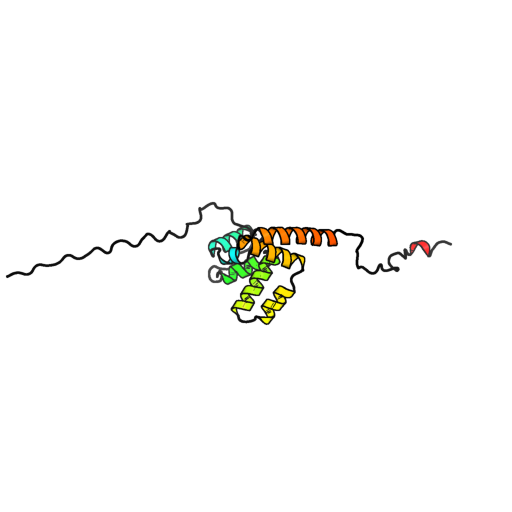A 1 84 ? 0.147 -4.594 1.309 1.00 92.44 84 ARG A CA 1
ATOM 617 C C . ARG A 1 84 ? 1.623 -4.883 1.555 1.00 92.44 84 ARG A C 1
ATOM 619 O O . ARG A 1 84 ? 2.076 -4.875 2.698 1.00 92.44 84 ARG A O 1
ATOM 626 N N . ARG A 1 85 ? 2.400 -5.066 0.488 1.00 90.88 85 ARG A N 1
ATOM 627 C CA . ARG A 1 85 ? 3.850 -5.260 0.574 1.00 90.88 85 ARG A CA 1
ATOM 628 C C . ARG A 1 85 ? 4.558 -4.052 1.179 1.00 90.88 85 ARG A C 1
ATOM 630 O O . ARG A 1 85 ? 5.395 -4.231 2.057 1.00 90.88 85 ARG A O 1
ATOM 637 N N . GLN A 1 86 ? 4.214 -2.835 0.751 1.00 91.19 86 GLN A N 1
ATOM 638 C CA . GLN A 1 86 ? 4.774 -1.609 1.333 1.00 91.19 86 GLN A CA 1
ATOM 639 C C . GLN A 1 86 ? 4.486 -1.515 2.838 1.00 91.19 86 GLN A C 1
ATOM 641 O O . GLN A 1 86 ? 5.379 -1.151 3.604 1.00 91.19 86 GLN A O 1
ATOM 646 N N . LEU A 1 87 ? 3.271 -1.873 3.270 1.00 93.19 87 LEU A N 1
ATOM 647 C CA . LEU A 1 87 ? 2.916 -1.931 4.690 1.00 93.19 87 LEU A CA 1
ATOM 648 C C . LEU A 1 87 ? 3.760 -2.969 5.438 1.00 93.19 87 LEU A C 1
ATOM 650 O O . LEU A 1 87 ? 4.306 -2.651 6.491 1.00 93.19 87 LEU A O 1
ATOM 654 N N . GLY A 1 88 ? 3.931 -4.168 4.873 1.00 92.62 88 GLY A N 1
ATOM 655 C CA . GLY A 1 88 ? 4.762 -5.225 5.457 1.00 92.62 88 GLY A CA 1
ATOM 656 C C . GLY A 1 88 ? 6.228 -4.814 5.619 1.00 92.62 88 GLY A C 1
ATOM 657 O O . GLY A 1 88 ? 6.796 -4.972 6.697 1.00 92.62 88 GLY A O 1
ATOM 658 N N . VAL A 1 89 ? 6.825 -4.209 4.586 1.00 92.12 89 VAL A N 1
ATOM 659 C CA . VAL A 1 89 ? 8.204 -3.687 4.635 1.00 92.12 89 VAL A CA 1
ATOM 660 C C . VAL A 1 89 ? 8.346 -2.619 5.718 1.00 92.12 89 VAL A C 1
ATOM 662 O O . VAL A 1 89 ? 9.292 -2.664 6.503 1.00 92.12 89 VAL A O 1
ATOM 665 N N . ARG A 1 90 ? 7.401 -1.672 5.796 1.00 93.25 90 ARG A N 1
ATOM 666 C CA . ARG A 1 90 ? 7.418 -0.605 6.809 1.00 93.25 90 ARG A CA 1
ATOM 667 C C . ARG A 1 90 ? 7.270 -1.150 8.226 1.00 93.25 90 ARG A C 1
ATOM 669 O O . ARG A 1 90 ? 8.015 -0.718 9.099 1.00 93.25 90 ARG A O 1
ATOM 676 N N . ALA A 1 91 ? 6.354 -2.092 8.448 1.00 92.44 91 ALA A N 1
ATOM 677 C CA . ALA A 1 91 ? 6.150 -2.718 9.752 1.00 92.44 91 ALA A CA 1
ATOM 678 C C . ALA A 1 91 ? 7.403 -3.486 10.206 1.00 92.44 91 ALA A C 1
ATOM 680 O O . ALA A 1 91 ? 7.911 -3.251 11.300 1.00 92.44 91 ALA A O 1
ATOM 681 N N . ALA A 1 92 ? 7.973 -4.319 9.329 1.00 92.06 92 ALA A N 1
ATOM 682 C CA . ALA A 1 92 ? 9.208 -5.042 9.618 1.00 92.06 92 ALA A CA 1
ATOM 683 C C . ALA A 1 92 ? 10.380 -4.086 9.906 1.00 92.06 92 ALA A C 1
ATOM 685 O O . ALA A 1 92 ? 11.132 -4.300 10.855 1.00 92.06 92 ALA A O 1
ATOM 686 N N . ALA A 1 93 ? 10.518 -3.001 9.136 1.00 92.50 93 ALA A N 1
ATOM 687 C CA . ALA A 1 93 ? 11.554 -1.995 9.365 1.00 92.50 93 ALA A CA 1
ATOM 688 C C . ALA A 1 93 ? 11.368 -1.240 10.694 1.00 92.50 93 ALA A C 1
ATOM 690 O O . ALA A 1 93 ? 12.350 -1.019 11.401 1.00 92.50 93 ALA A O 1
ATOM 691 N N . ALA A 1 94 ? 10.131 -0.885 11.059 1.00 91.38 94 ALA A N 1
ATOM 692 C CA . ALA A 1 94 ? 9.819 -0.213 12.322 1.00 91.38 94 ALA A CA 1
ATOM 693 C C . ALA A 1 94 ? 10.161 -1.077 13.549 1.00 91.38 94 ALA A C 1
ATOM 695 O O . ALA A 1 94 ? 10.557 -0.553 14.587 1.00 91.38 94 ALA A O 1
ATOM 696 N N . GLU A 1 95 ? 10.070 -2.399 13.412 1.00 94.12 95 GLU A N 1
ATOM 697 C CA . GLU A 1 95 ? 10.432 -3.371 14.448 1.00 94.12 95 GLU A CA 1
ATOM 698 C C . GLU A 1 95 ? 11.910 -3.814 14.388 1.00 94.12 95 GLU A C 1
ATOM 700 O O . GLU A 1 95 ? 12.325 -4.701 15.132 1.00 94.12 95 GLU A O 1
ATOM 705 N N . GLY A 1 96 ? 12.722 -3.236 13.494 1.00 94.25 96 GLY A N 1
ATOM 706 C CA . GLY A 1 96 ? 14.134 -3.600 13.317 1.00 94.25 96 GLY A CA 1
ATOM 707 C C . GLY A 1 96 ? 14.370 -4.948 12.617 1.00 94.25 96 GLY A C 1
ATOM 708 O O . GLY A 1 96 ? 15.505 -5.423 12.540 1.00 94.25 96 GLY A O 1
ATOM 709 N N . ARG A 1 97 ? 13.325 -5.572 12.059 1.00 95.38 97 ARG A N 1
ATOM 710 C CA . ARG A 1 97 ? 13.372 -6.843 11.316 1.00 95.38 97 ARG A CA 1
ATOM 711 C C . ARG A 1 97 ? 13.800 -6.627 9.857 1.00 95.38 97 ARG A C 1
ATOM 713 O O . ARG A 1 97 ? 13.091 -6.973 8.914 1.00 95.38 97 ARG A O 1
ATOM 720 N N . PHE A 1 98 ? 14.996 -6.076 9.644 1.00 92.38 98 PHE A N 1
ATOM 721 C CA . PHE A 1 98 ? 15.487 -5.726 8.299 1.00 92.38 98 PHE A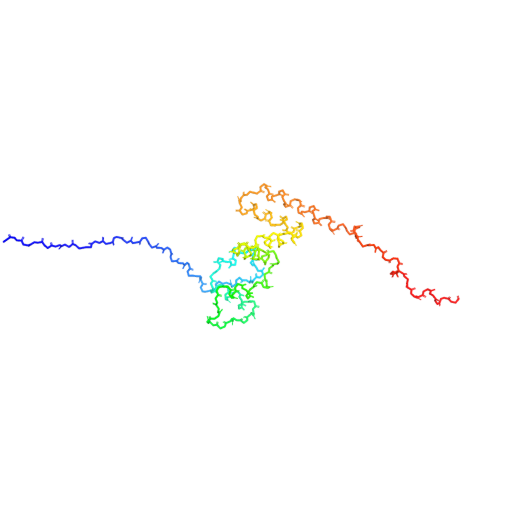 CA 1
ATOM 722 C C . PHE A 1 98 ? 15.630 -6.929 7.351 1.00 92.38 98 PHE A C 1
ATOM 724 O O . PHE A 1 98 ? 15.430 -6.794 6.145 1.00 92.38 98 PHE A O 1
ATOM 731 N N . GLY A 1 99 ? 15.942 -8.117 7.882 1.00 91.62 99 GLY A N 1
ATOM 732 C CA . GLY A 1 99 ? 16.023 -9.344 7.081 1.00 91.62 99 GLY A CA 1
ATOM 733 C C . GLY A 1 99 ? 14.681 -9.738 6.456 1.00 91.62 99 GLY A C 1
ATOM 734 O O . GLY A 1 99 ? 14.643 -10.186 5.311 1.00 91.62 99 GLY A O 1
ATOM 735 N N . GLU A 1 100 ? 13.588 -9.513 7.181 1.00 90.62 100 GLU A N 1
ATOM 736 C CA . GLU A 1 100 ? 12.224 -9.769 6.719 1.00 90.62 100 GLU A CA 1
ATOM 737 C C . GLU A 1 100 ? 11.734 -8.688 5.759 1.00 90.62 100 GLU A C 1
ATOM 739 O O . GLU A 1 100 ? 11.176 -9.000 4.712 1.00 90.62 100 GLU A O 1
ATOM 744 N N . ALA A 1 101 ? 12.030 -7.417 6.037 1.00 90.12 101 ALA A N 1
ATOM 745 C CA . ALA A 1 101 ? 11.779 -6.344 5.076 1.00 90.12 101 ALA A CA 1
ATOM 746 C C . ALA A 1 101 ? 12.431 -6.663 3.713 1.00 90.12 101 ALA A C 1
ATOM 748 O O . ALA A 1 101 ? 11.784 -6.587 2.668 1.00 90.12 101 ALA A O 1
ATOM 749 N N . ALA A 1 102 ? 13.683 -7.131 3.731 1.00 87.25 102 ALA A N 1
ATOM 750 C CA . ALA A 1 102 ? 14.399 -7.517 2.523 1.00 87.25 102 ALA A CA 1
ATOM 751 C C . ALA A 1 102 ? 13.834 -8.780 1.847 1.00 87.25 102 ALA A C 1
ATOM 753 O O . ALA A 1 102 ? 13.917 -8.892 0.622 1.00 87.25 102 ALA A O 1
ATOM 754 N N . SER A 1 103 ? 13.286 -9.745 2.596 1.00 89.00 103 SER A N 1
ATOM 755 C CA . SER A 1 103 ? 12.652 -10.929 1.996 1.00 89.00 103 SER A CA 1
ATOM 756 C C . SER A 1 103 ? 11.334 -10.566 1.306 1.00 89.00 103 SER A C 1
ATOM 758 O O . SER A 1 103 ? 11.094 -11.016 0.185 1.00 89.00 103 SER A O 1
ATOM 760 N N . ILE A 1 104 ? 10.537 -9.682 1.912 1.00 87.19 104 ILE A N 1
ATOM 761 C CA . ILE A 1 104 ? 9.288 -9.153 1.346 1.00 87.19 104 ILE A CA 1
ATOM 762 C C . ILE A 1 104 ? 9.557 -8.366 0.051 1.00 87.19 104 ILE A C 1
ATOM 764 O O . ILE A 1 104 ? 8.843 -8.532 -0.946 1.00 87.19 104 ILE A O 1
ATOM 768 N N . GLU A 1 105 ? 10.609 -7.539 0.026 1.00 84.69 105 GLU A N 1
ATOM 769 C CA . GLU A 1 105 ? 11.029 -6.835 -1.192 1.00 84.69 105 GLU A CA 1
ATOM 770 C C . GLU A 1 105 ? 11.526 -7.799 -2.276 1.00 84.69 105 GLU A C 1
ATOM 772 O O . GLU A 1 105 ? 11.165 -7.658 -3.445 1.00 84.69 105 GLU A O 1
ATOM 777 N N . ARG A 1 106 ? 12.308 -8.822 -1.908 1.00 82.56 106 ARG A N 1
ATOM 778 C CA . ARG A 1 106 ? 12.810 -9.829 -2.859 1.00 82.56 106 ARG A CA 1
ATOM 779 C C . ARG A 1 106 ? 11.712 -10.701 -3.455 1.00 82.56 106 ARG A C 1
ATOM 781 O O . ARG A 1 106 ? 11.839 -11.116 -4.602 1.00 82.56 106 ARG A O 1
ATOM 788 N N . ALA A 1 107 ? 10.623 -10.925 -2.725 1.00 79.75 107 ALA A N 1
ATOM 789 C CA . ALA A 1 107 ? 9.443 -11.617 -3.232 1.00 79.75 107 ALA A CA 1
ATOM 790 C C . ALA A 1 107 ? 8.668 -10.800 -4.290 1.00 79.75 107 ALA A C 1
ATOM 792 O O . ALA A 1 107 ? 7.619 -11.236 -4.768 1.00 79.75 107 ALA A O 1
ATOM 793 N N . ALA A 1 108 ? 9.108 -9.585 -4.641 1.00 79.75 108 ALA A N 1
ATOM 794 C CA . ALA A 1 108 ? 8.484 -8.801 -5.699 1.00 79.75 108 ALA A CA 1
ATOM 795 C C . ALA A 1 108 ? 8.879 -9.322 -7.080 1.00 79.75 108 ALA A C 1
ATOM 797 O O . ALA A 1 108 ? 10.057 -9.454 -7.419 1.00 79.75 108 ALA A O 1
ATOM 798 N N . THR A 1 109 ? 7.867 -9.555 -7.920 1.00 82.31 109 THR A N 1
ATOM 799 C CA . THR A 1 109 ? 8.091 -9.852 -9.337 1.00 82.31 109 THR A CA 1
ATOM 800 C C . THR A 1 109 ? 8.896 -8.726 -9.980 1.00 82.31 109 THR A C 1
ATOM 802 O O . THR A 1 109 ? 8.818 -7.568 -9.562 1.00 82.31 109 THR A O 1
ATOM 805 N N . ARG A 1 110 ? 9.670 -9.038 -11.025 1.00 82.31 110 ARG A N 1
ATOM 806 C CA . ARG A 1 110 ? 10.440 -8.026 -11.764 1.00 82.31 110 ARG A CA 1
ATOM 807 C C . ARG A 1 110 ? 9.561 -6.854 -12.219 1.00 82.31 110 ARG A C 1
ATOM 809 O O . ARG A 1 110 ? 9.897 -5.712 -11.936 1.00 82.31 110 ARG A O 1
ATOM 816 N N . ARG A 1 111 ? 8.387 -7.144 -12.791 1.00 82.12 111 ARG A N 1
ATOM 817 C CA . ARG A 1 111 ? 7.379 -6.132 -13.151 1.00 82.12 111 ARG A CA 1
ATOM 818 C C . ARG A 1 111 ? 6.942 -5.294 -11.948 1.00 82.12 111 ARG A C 1
ATOM 820 O O . ARG A 1 111 ? 6.893 -4.075 -12.043 1.00 82.12 111 ARG A O 1
ATOM 827 N N . GLY A 1 112 ? 6.642 -5.937 -10.818 1.00 82.12 112 GLY A N 1
ATOM 828 C CA . GLY A 1 112 ? 6.265 -5.246 -9.583 1.00 82.12 112 GLY A CA 1
ATOM 829 C C . GLY A 1 112 ? 7.347 -4.284 -9.089 1.00 82.12 112 GLY A C 1
ATOM 830 O O . GLY A 1 112 ? 7.029 -3.159 -8.713 1.00 82.12 112 GLY A O 1
ATOM 831 N N . ARG A 1 113 ? 8.622 -4.688 -9.162 1.00 84.44 113 ARG A N 1
ATOM 832 C CA . ARG A 1 113 ? 9.767 -3.827 -8.825 1.00 84.44 113 ARG A CA 1
ATOM 833 C C . ARG A 1 113 ? 9.872 -2.626 -9.762 1.00 84.44 113 ARG A C 1
ATOM 835 O O . ARG A 1 113 ? 9.956 -1.503 -9.283 1.00 84.44 113 ARG A O 1
ATOM 842 N N . MET A 1 114 ? 9.754 -2.846 -11.070 1.00 87.06 114 MET A N 1
ATOM 843 C CA . MET A 1 114 ? 9.794 -1.765 -12.062 1.00 87.06 114 MET A CA 1
ATOM 844 C C . MET A 1 114 ? 8.637 -0.769 -11.881 1.00 87.06 114 MET A C 1
ATOM 846 O O . MET A 1 114 ? 8.859 0.434 -11.950 1.00 87.06 114 MET A O 1
ATOM 850 N N . MET A 1 115 ? 7.417 -1.232 -11.572 1.00 86.50 115 MET A N 1
ATOM 851 C CA . MET A 1 115 ? 6.298 -0.325 -11.256 1.00 86.50 115 MET A CA 1
ATOM 852 C C . MET A 1 115 ? 6.583 0.525 -10.011 1.00 86.50 115 MET A C 1
ATOM 854 O O . MET A 1 115 ? 6.299 1.720 -10.007 1.00 86.50 115 MET A O 1
ATOM 858 N N . GLN A 1 116 ? 7.167 -0.069 -8.966 1.00 84.12 116 GLN A N 1
ATOM 859 C CA . GLN A 1 116 ? 7.529 0.669 -7.753 1.00 84.12 116 GLN A CA 1
ATOM 860 C C . GLN A 1 116 ? 8.649 1.684 -8.000 1.00 84.12 116 GLN A C 1
ATOM 862 O O . GLN A 1 116 ? 8.572 2.804 -7.501 1.00 84.12 116 GLN A O 1
ATOM 867 N N . GLU A 1 117 ? 9.677 1.324 -8.767 1.00 88.56 117 GLU A N 1
ATOM 868 C CA . GLU A 1 117 ? 10.759 2.241 -9.142 1.00 88.56 117 GLU A CA 1
ATOM 869 C C . GLU A 1 117 ? 10.245 3.404 -9.996 1.00 88.56 117 GLU A C 1
ATOM 871 O O . GLU A 1 117 ? 10.616 4.552 -9.751 1.00 88.56 117 GLU A O 1
ATOM 876 N N . MET A 1 118 ? 9.339 3.127 -10.938 1.00 90.75 118 MET A N 1
ATOM 877 C CA . MET A 1 118 ? 8.676 4.155 -11.739 1.00 90.75 118 MET A CA 1
ATOM 878 C C . MET A 1 118 ? 7.899 5.129 -10.852 1.00 90.75 118 MET A C 1
ATOM 880 O O . MET A 1 118 ? 8.071 6.337 -10.989 1.00 90.75 118 MET A O 1
ATOM 884 N N . GLN A 1 119 ? 7.091 4.618 -9.916 1.00 86.44 119 GLN A N 1
ATOM 885 C CA . GLN A 1 119 ? 6.322 5.463 -9.002 1.00 86.44 119 GLN A CA 1
ATOM 886 C C . GLN A 1 119 ? 7.242 6.328 -8.135 1.00 86.44 119 GLN A C 1
ATOM 888 O O . GLN A 1 119 ? 7.048 7.535 -8.056 1.00 86.44 119 GLN A O 1
ATOM 893 N N . ARG A 1 120 ? 8.312 5.749 -7.573 1.00 87.62 120 ARG A N 1
ATOM 894 C CA . ARG A 1 120 ? 9.315 6.508 -6.808 1.00 87.62 120 ARG A CA 1
ATOM 895 C C . ARG A 1 120 ? 9.942 7.626 -7.647 1.00 87.62 120 ARG A C 1
ATOM 897 O O . ARG A 1 120 ? 10.145 8.725 -7.140 1.00 87.62 120 ARG A O 1
ATOM 904 N N . ALA A 1 121 ? 10.255 7.368 -8.918 1.00 90.56 121 ALA A N 1
ATOM 905 C CA . ALA A 1 121 ? 10.799 8.385 -9.816 1.00 90.56 121 ALA A CA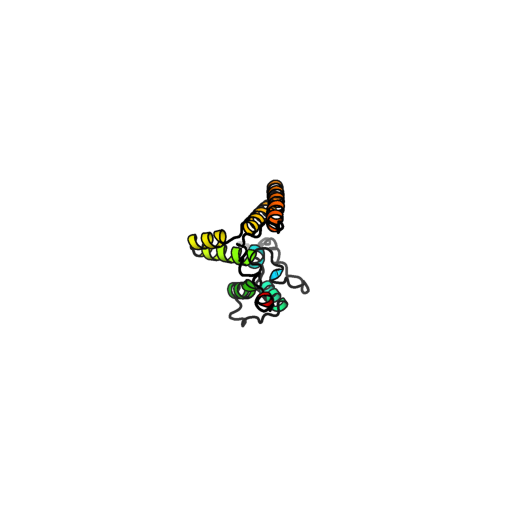 1
ATOM 906 C C . ALA A 1 121 ? 9.800 9.527 -10.076 1.00 90.56 121 ALA A C 1
ATOM 908 O O . ALA A 1 121 ? 10.209 10.688 -10.087 1.00 90.56 121 ALA A O 1
ATOM 909 N N . VAL A 1 122 ? 8.508 9.213 -10.224 1.00 90.50 122 VAL A N 1
ATOM 910 C CA . VAL A 1 122 ? 7.427 10.208 -10.338 1.00 90.50 122 VAL A CA 1
ATOM 911 C C . VAL A 1 122 ? 7.304 11.037 -9.062 1.00 90.50 122 VAL A C 1
ATOM 913 O O . VAL A 1 122 ? 7.296 12.263 -9.145 1.00 90.50 122 VAL A O 1
ATOM 916 N N . ASP A 1 123 ? 7.288 10.393 -7.894 1.00 86.50 123 ASP A N 1
ATOM 917 C CA . ASP A 1 123 ? 7.169 11.066 -6.594 1.00 86.50 123 ASP A CA 1
ATOM 918 C C . ASP A 1 123 ? 8.348 12.026 -6.337 1.00 86.50 123 ASP A C 1
ATOM 920 O O . ASP A 1 123 ? 8.188 13.074 -5.716 1.00 86.50 123 ASP A O 1
ATOM 924 N N . MET A 1 124 ? 9.538 11.699 -6.857 1.00 91.94 124 MET A N 1
ATOM 925 C CA . MET A 1 124 ? 10.735 12.549 -6.801 1.00 91.94 124 MET A CA 1
ATOM 926 C C . MET A 1 124 ? 10.795 13.621 -7.907 1.00 91.94 124 MET A C 1
ATOM 928 O O . MET A 1 124 ? 11.773 14.363 -7.982 1.00 91.94 124 MET A O 1
ATOM 932 N N . GLY A 1 125 ? 9.802 13.696 -8.800 1.00 94.06 125 GLY A N 1
ATOM 933 C CA . GLY A 1 125 ? 9.792 14.616 -9.945 1.00 94.06 125 GLY A CA 1
ATOM 934 C C . GLY A 1 125 ? 10.818 14.282 -11.037 1.00 94.06 125 GLY A C 1
ATOM 935 O O . GLY A 1 125 ? 11.058 15.088 -11.938 1.00 94.06 125 GLY A O 1
ATOM 936 N N . ASN A 1 126 ? 11.434 13.098 -10.992 1.00 95.56 126 ASN A N 1
ATOM 937 C CA . ASN A 1 126 ? 12.388 12.636 -11.995 1.00 95.56 126 ASN A CA 1
ATOM 938 C C . ASN A 1 126 ? 11.661 11.916 -13.140 1.00 95.56 126 ASN A C 1
ATOM 940 O O . ASN A 1 126 ? 11.686 10.688 -13.281 1.00 95.56 126 ASN A O 1
ATOM 944 N N . PHE A 1 127 ? 11.021 12.712 -13.992 1.00 94.62 127 PHE A N 1
ATOM 945 C CA . PHE A 1 127 ? 10.233 12.201 -15.112 1.00 94.62 127 PHE A CA 1
ATOM 946 C C . PHE A 1 127 ? 11.075 11.519 -16.198 1.00 94.62 127 PHE A C 1
ATOM 948 O O . PHE A 1 127 ? 10.555 10.671 -16.919 1.00 94.62 127 PHE A O 1
ATOM 955 N N . VAL A 1 128 ? 12.373 11.831 -16.298 1.00 95.88 128 VAL A N 1
ATOM 956 C CA . VAL A 1 128 ? 13.289 11.163 -17.240 1.00 95.88 128 VAL A CA 1
ATOM 957 C C . VAL A 1 128 ? 13.467 9.698 -16.850 1.00 95.88 128 VAL A C 1
ATOM 959 O O . VAL A 1 128 ? 13.262 8.806 -17.674 1.00 95.88 128 VAL A O 1
ATOM 962 N N . SER A 1 129 ? 13.786 9.434 -15.581 1.00 91.81 129 SER A N 1
ATOM 963 C CA . SER A 1 129 ? 13.889 8.063 -15.081 1.00 91.81 129 SER A CA 1
ATOM 964 C C . SER A 1 129 ? 12.543 7.344 -15.131 1.00 91.81 129 SER A C 1
ATOM 966 O O . SER A 1 129 ? 12.496 6.200 -15.574 1.00 91.81 129 SER A O 1
ATOM 968 N N . ALA A 1 130 ? 11.443 8.014 -14.770 1.00 93.12 130 ALA A N 1
ATOM 969 C CA . ALA A 1 130 ? 10.107 7.423 -14.863 1.00 93.12 130 ALA A CA 1
ATOM 970 C C . ALA A 1 130 ? 9.761 6.994 -16.301 1.00 93.12 130 ALA A C 1
ATOM 972 O O . ALA A 1 130 ? 9.271 5.885 -16.509 1.00 93.12 130 ALA A O 1
ATOM 973 N N . ALA A 1 131 ? 10.065 7.830 -17.301 1.00 93.25 131 ALA A N 1
ATOM 974 C CA . ALA A 1 131 ? 9.829 7.518 -18.709 1.00 93.25 131 ALA A CA 1
ATOM 975 C C . ALA A 1 131 ? 10.679 6.335 -19.202 1.00 93.25 131 ALA A C 1
ATOM 977 O O . ALA A 1 131 ? 10.165 5.472 -19.915 1.00 93.25 131 ALA A O 1
ATOM 978 N N . SER A 1 132 ? 11.952 6.263 -18.794 1.00 95.25 132 SER A N 1
ATOM 979 C CA . SER A 1 132 ? 12.824 5.123 -19.109 1.00 95.25 132 SER A CA 1
ATOM 980 C C . SER A 1 132 ? 12.259 3.822 -18.540 1.00 95.25 132 SER A C 1
ATOM 982 O O . SER A 1 132 ? 12.093 2.846 -19.268 1.00 95.25 132 SER A O 1
ATOM 984 N N . ILE A 1 133 ? 11.880 3.826 -17.259 1.00 93.44 133 ILE A N 1
ATOM 985 C CA . ILE A 1 133 ? 11.331 2.642 -16.590 1.00 93.44 133 ILE A CA 1
ATOM 986 C C . ILE A 1 133 ? 9.996 2.234 -17.227 1.00 93.44 133 ILE A C 1
ATOM 988 O O . ILE A 1 133 ? 9.748 1.047 -17.429 1.00 93.44 133 ILE A O 1
ATOM 992 N N . ALA A 1 134 ? 9.148 3.197 -17.604 1.00 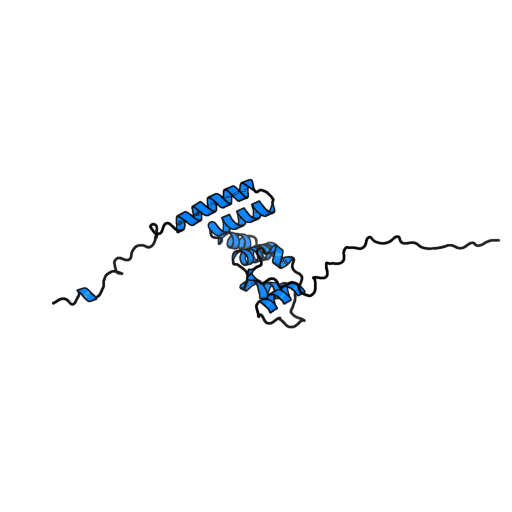91.75 134 ALA A N 1
ATOM 993 C CA . ALA A 1 134 ? 7.898 2.924 -18.309 1.00 91.75 134 ALA A CA 1
ATOM 994 C C . ALA A 1 134 ? 8.132 2.234 -19.665 1.00 91.75 134 ALA A C 1
ATOM 996 O O . ALA A 1 134 ? 7.370 1.341 -20.044 1.00 91.75 134 ALA A O 1
ATOM 997 N N . GLN A 1 135 ? 9.188 2.615 -20.389 1.00 91.62 135 GLN A N 1
ATOM 998 C CA . GLN A 1 135 ? 9.560 1.963 -21.642 1.00 91.62 135 GLN A CA 1
ATOM 999 C C . GLN A 1 135 ? 10.039 0.527 -21.409 1.00 91.62 135 GLN A C 1
ATOM 1001 O O . GLN A 1 135 ? 9.567 -0.389 -22.087 1.00 91.62 135 GLN A O 1
ATOM 1006 N N . ASP A 1 136 ? 10.894 0.308 -20.412 1.00 90.19 136 ASP A N 1
ATOM 1007 C CA . ASP A 1 136 ? 11.350 -1.034 -20.045 1.00 90.19 136 ASP A CA 1
ATOM 1008 C C . ASP A 1 136 ? 10.179 -1.921 -19.601 1.00 90.19 136 ASP A C 1
ATOM 1010 O O . ASP A 1 136 ? 10.128 -3.113 -19.907 1.00 90.19 136 ASP A O 1
ATOM 1014 N N . LEU A 1 137 ? 9.188 -1.337 -18.925 1.00 90.25 137 LEU A N 1
ATOM 1015 C CA . LEU A 1 137 ? 7.993 -2.040 -18.472 1.00 90.25 137 LEU A CA 1
ATOM 1016 C C . LEU A 1 137 ? 7.113 -2.506 -19.638 1.00 90.25 137 LEU A C 1
ATOM 1018 O O . LEU A 1 137 ? 6.547 -3.598 -19.579 1.00 90.25 137 LEU A O 1
ATOM 1022 N N . ARG A 1 138 ? 7.031 -1.722 -20.723 1.00 87.31 138 ARG A N 1
ATOM 1023 C CA . ARG A 1 138 ? 6.374 -2.157 -21.968 1.00 87.31 138 ARG A CA 1
ATOM 1024 C C . ARG A 1 138 ? 7.097 -3.344 -22.592 1.00 87.31 138 ARG A C 1
ATOM 1026 O O . ARG A 1 138 ? 6.441 -4.305 -22.979 1.00 87.31 138 ARG A O 1
ATOM 1033 N N . VAL A 1 139 ? 8.429 -3.298 -22.658 1.00 86.62 139 VAL A N 1
ATOM 1034 C CA . VAL A 1 139 ? 9.239 -4.417 -23.168 1.00 86.62 139 VAL A CA 1
ATOM 1035 C C . VAL A 1 139 ? 9.001 -5.671 -22.328 1.00 86.62 139 VAL A C 1
ATOM 1037 O O . VAL A 1 139 ? 8.773 -6.745 -22.879 1.00 86.62 139 VAL A O 1
ATOM 1040 N N . GLU A 1 140 ? 8.994 -5.540 -21.003 1.00 84.25 140 GLU A N 1
ATOM 1041 C CA . GLU A 1 140 ? 8.774 -6.669 -20.100 1.00 84.25 140 GLU A CA 1
ATOM 1042 C C . GLU A 1 140 ? 7.362 -7.257 -20.210 1.00 84.25 140 GLU A C 1
ATOM 1044 O O . GLU A 1 140 ? 7.201 -8.476 -20.184 1.00 84.25 140 GLU A O 1
ATOM 1049 N N . ASN A 1 141 ? 6.339 -6.416 -20.389 1.00 82.12 141 ASN A N 1
ATOM 1050 C CA . ASN A 1 141 ? 4.981 -6.889 -20.662 1.00 82.12 141 ASN A CA 1
ATOM 1051 C C . ASN A 1 141 ? 4.908 -7.642 -21.998 1.00 82.12 141 ASN A C 1
ATOM 1053 O O . ASN A 1 141 ? 4.304 -8.712 -22.058 1.00 82.12 141 ASN A O 1
ATOM 1057 N N . ASN A 1 142 ? 5.558 -7.128 -23.045 1.00 80.06 142 ASN A N 1
ATOM 1058 C CA . ASN A 1 142 ? 5.556 -7.759 -24.365 1.00 80.06 142 ASN A CA 1
ATOM 1059 C C . ASN A 1 142 ? 6.234 -9.133 -24.358 1.00 80.06 142 ASN A C 1
ATOM 1061 O O . ASN A 1 142 ? 5.743 -10.040 -25.016 1.00 80.06 142 ASN A O 1
ATOM 1065 N N . ARG A 1 143 ? 7.296 -9.325 -23.564 1.00 74.38 143 ARG A N 1
ATOM 1066 C CA . ARG A 1 143 ? 7.951 -10.638 -23.411 1.00 74.38 143 ARG A CA 1
ATOM 1067 C C . ARG A 1 143 ? 7.026 -11.731 -22.881 1.00 74.38 143 ARG A C 1
ATOM 1069 O O . ARG A 1 143 ? 7.235 -12.886 -23.207 1.00 74.38 143 ARG A O 1
ATOM 1076 N N . ARG A 1 144 ? 6.025 -11.389 -22.062 1.00 64.44 144 ARG A N 1
ATOM 1077 C CA . ARG A 1 144 ? 5.042 -12.365 -21.549 1.00 64.44 144 ARG A CA 1
ATOM 1078 C C . ARG A 1 144 ? 3.865 -12.579 -22.491 1.00 64.44 144 ARG A C 1
ATOM 1080 O O . ARG A 1 144 ? 3.190 -13.591 -22.378 1.00 64.44 144 ARG A O 1
ATOM 1087 N N . MET A 1 145 ? 3.589 -11.611 -23.366 1.00 59.72 145 MET A N 1
ATOM 1088 C CA . MET A 1 145 ? 2.584 -11.774 -24.419 1.00 59.72 145 MET A CA 1
ATOM 1089 C C . MET A 1 145 ? 3.123 -12.533 -25.632 1.00 59.72 145 MET A C 1
ATOM 1091 O O . MET A 1 145 ? 2.353 -12.833 -26.543 1.00 59.72 145 MET A O 1
ATOM 1095 N N . ASP A 1 146 ? 4.415 -12.861 -25.646 1.00 50.12 146 ASP A N 1
ATOM 1096 C CA . ASP A 1 146 ? 4.956 -13.845 -26.568 1.00 50.12 146 ASP A CA 1
ATOM 1097 C C . ASP A 1 146 ? 4.493 -15.245 -26.135 1.00 50.12 146 ASP A C 1
ATOM 1099 O O . ASP A 1 146 ? 5.171 -15.980 -25.424 1.00 50.12 146 ASP A O 1
ATOM 1103 N N . VAL A 1 147 ? 3.269 -15.578 -26.546 1.00 51.31 147 VAL A N 1
ATOM 1104 C CA . VAL A 1 147 ? 2.595 -16.873 -26.355 1.00 51.31 147 VAL A CA 1
ATOM 1105 C C . VAL A 1 147 ? 3.38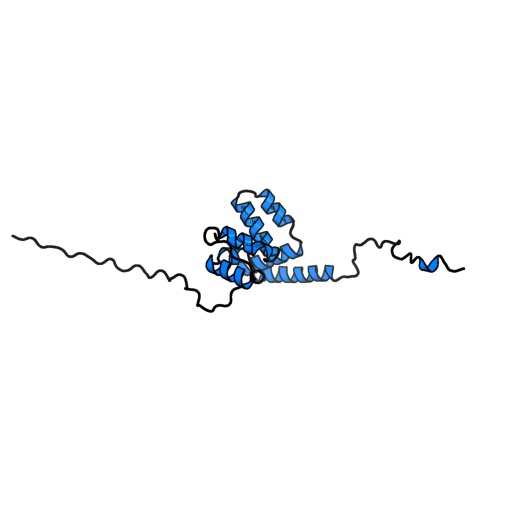3 -18.037 -26.981 1.00 51.31 147 VAL A C 1
ATOM 1107 O O . VAL A 1 147 ? 3.066 -19.193 -26.729 1.00 51.31 147 VAL A O 1
ATOM 1110 N N . THR A 1 148 ? 4.433 -17.769 -27.766 1.00 53.53 148 THR A N 1
ATOM 1111 C CA . THR A 1 148 ? 5.304 -18.818 -28.323 1.00 53.53 148 THR A CA 1
ATOM 1112 C C . THR A 1 148 ? 6.399 -19.292 -27.359 1.00 53.53 148 THR A C 1
ATOM 1114 O O . THR A 1 148 ? 7.133 -20.222 -27.681 1.00 53.53 148 THR A O 1
ATOM 1117 N N . LEU A 1 149 ? 6.485 -18.690 -26.167 1.00 49.12 149 LEU A N 1
ATOM 1118 C CA . LEU A 1 149 ? 7.457 -18.989 -25.111 1.00 49.12 149 LEU A CA 1
ATOM 1119 C C . LEU A 1 149 ? 6.767 -19.581 -23.870 1.00 49.12 149 LEU A C 1
ATOM 1121 O O . LEU A 1 149 ? 7.024 -19.178 -22.735 1.00 49.12 149 LEU A O 1
ATOM 1125 N N . ASP A 1 150 ? 5.852 -20.527 -24.085 1.00 44.19 150 ASP A N 1
ATOM 1126 C CA . ASP A 1 150 ? 5.345 -21.364 -23.001 1.00 44.19 150 ASP A CA 1
ATOM 1127 C C . ASP A 1 150 ? 6.492 -22.287 -22.548 1.00 44.19 150 ASP A C 1
ATOM 1129 O O . ASP A 1 150 ? 6.809 -23.282 -23.195 1.00 44.19 150 ASP A O 1
ATOM 1133 N N . GLU A 1 151 ? 7.175 -21.931 -21.455 1.00 47.25 151 GLU A N 1
ATOM 1134 C CA . GLU A 1 151 ? 8.169 -22.776 -20.764 1.00 47.25 151 GLU A CA 1
ATOM 1135 C C . GLU A 1 151 ? 7.483 -23.917 -19.979 1.00 47.25 151 GLU A C 1
ATOM 1137 O O . GLU A 1 151 ? 7.884 -24.277 -18.872 1.00 47.25 151 GLU A O 1
ATOM 1142 N N . GLY A 1 152 ? 6.410 -24.471 -20.540 1.00 49.34 152 GLY A N 1
ATOM 1143 C CA . GLY A 1 152 ? 5.844 -25.747 -20.150 1.00 49.34 152 GLY A CA 1
ATOM 1144 C C . GLY A 1 152 ? 6.424 -26.808 -21.070 1.00 49.34 152 GLY A C 1
ATOM 1145 O O . GLY A 1 152 ? 6.198 -26.783 -22.277 1.00 49.34 152 GLY A O 1
ATOM 1146 N N . GLU A 1 153 ? 7.196 -27.730 -20.505 1.00 50.75 153 GLU A N 1
ATOM 1147 C CA . GLU A 1 153 ? 7.531 -28.995 -21.151 1.00 50.75 153 GLU A CA 1
ATOM 1148 C C . GLU A 1 153 ? 6.211 -29.608 -21.645 1.00 50.75 153 GLU A C 1
ATOM 1150 O O . GLU A 1 153 ? 5.351 -29.958 -20.836 1.00 50.75 153 GLU A O 1
ATOM 1155 N N . TYR A 1 154 ? 5.988 -29.614 -22.962 1.00 51.38 154 TYR A N 1
ATOM 1156 C CA . TYR A 1 154 ? 4.783 -30.193 -23.548 1.00 51.38 154 TYR A CA 1
ATOM 1157 C C . TYR A 1 154 ? 4.750 -31.660 -23.112 1.00 51.38 154 TYR A C 1
ATOM 1159 O O . TYR A 1 154 ? 5.620 -32.441 -23.508 1.00 51.38 154 TYR A O 1
ATOM 1167 N N . ASP A 1 155 ? 3.802 -32.028 -22.251 1.00 54.47 155 ASP A N 1
ATOM 1168 C CA . ASP A 1 155 ? 3.640 -33.418 -21.854 1.00 54.47 155 ASP A CA 1
ATOM 1169 C C . ASP A 1 155 ? 3.114 -34.188 -23.067 1.00 54.47 155 ASP A C 1
ATOM 1171 O O . ASP A 1 155 ? 1.950 -34.073 -23.446 1.00 54.47 155 ASP A O 1
ATOM 1175 N N . ALA A 1 156 ? 3.986 -34.970 -23.703 1.00 57.47 156 ALA A N 1
ATOM 1176 C CA . ALA A 1 156 ? 3.636 -35.795 -24.854 1.00 57.47 156 ALA A CA 1
ATOM 1177 C C . ALA A 1 156 ? 2.574 -36.870 -24.530 1.00 57.47 156 ALA A C 1
ATOM 1179 O O . ALA A 1 156 ? 2.070 -37.520 -25.444 1.00 57.47 156 ALA A O 1
ATOM 1180 N N . MET A 1 157 ? 2.230 -37.081 -23.252 1.00 57.22 157 MET A N 1
ATOM 1181 C CA . MET A 1 157 ? 1.124 -37.949 -22.836 1.00 57.22 157 MET A CA 1
ATOM 1182 C C . MET A 1 157 ? -0.249 -37.269 -22.923 1.00 57.22 157 MET A C 1
ATOM 1184 O O . MET A 1 157 ? -1.254 -37.975 -22.885 1.00 57.22 157 MET A O 1
ATOM 1188 N N . LEU A 1 158 ? -0.325 -35.937 -23.057 1.00 55.31 158 LEU A N 1
ATOM 1189 C CA . LEU A 1 158 ? -1.606 -35.216 -23.093 1.00 55.31 158 LEU A CA 1
ATOM 1190 C C . LEU A 1 158 ? -2.403 -35.458 -24.392 1.00 55.31 158 LEU A C 1
ATOM 1192 O O . LEU A 1 158 ? -3.617 -35.293 -24.387 1.00 55.31 158 LEU A O 1
ATOM 1196 N N . ASP A 1 159 ? -1.727 -35.887 -25.464 1.00 56.22 159 ASP A N 1
ATOM 1197 C CA . ASP A 1 159 ? -2.311 -36.200 -26.782 1.00 56.22 159 ASP A CA 1
ATOM 1198 C C . ASP A 1 159 ? -2.651 -37.694 -26.970 1.00 56.22 159 ASP A C 1
ATOM 1200 O O . ASP A 1 159 ? -3.042 -38.117 -28.062 1.00 56.22 159 ASP A O 1
ATOM 1204 N N . GLN A 1 160 ? -2.510 -38.534 -25.937 1.00 55.75 160 GLN A N 1
ATOM 1205 C CA . GLN A 1 160 ? -2.999 -39.914 -26.008 1.00 55.75 160 GLN A CA 1
ATOM 1206 C C . GLN A 1 160 ? -4.502 -39.942 -25.728 1.00 55.75 160 GLN A C 1
ATOM 1208 O O . GLN A 1 160 ? -4.952 -40.375 -24.672 1.00 55.75 160 GLN A O 1
ATOM 1213 N N . ASP A 1 161 ? -5.290 -39.483 -26.698 1.00 56.75 161 ASP A N 1
ATOM 1214 C CA . ASP A 1 161 ? -6.714 -39.780 -26.720 1.00 56.75 161 ASP A CA 1
ATOM 1215 C C . ASP A 1 161 ? -6.893 -41.307 -26.806 1.00 56.75 161 ASP A C 1
ATOM 1217 O O . ASP A 1 161 ? -6.589 -41.938 -27.826 1.00 56.75 161 ASP A O 1
ATOM 1221 N N . ASP A 1 162 ? -7.467 -41.895 -25.751 1.00 56.47 162 ASP A N 1
ATOM 1222 C CA . ASP A 1 162 ? -7.900 -43.302 -25.656 1.00 56.47 162 ASP A CA 1
ATOM 1223 C C . ASP A 1 162 ? -8.802 -43.751 -26.830 1.00 56.47 162 ASP A C 1
ATOM 1225 O O . ASP A 1 162 ? -9.067 -44.939 -27.027 1.00 56.47 162 ASP A O 1
ATOM 1229 N N . TRP A 1 163 ? -9.274 -42.807 -27.648 1.00 57.56 163 TRP A N 1
ATOM 1230 C CA . TRP A 1 163 ? -10.149 -43.031 -28.792 1.00 57.56 163 TRP A CA 1
ATOM 1231 C C . TRP A 1 163 ? -9.516 -43.904 -29.894 1.00 57.56 163 TRP A C 1
ATOM 1233 O O . TRP A 1 163 ? -10.225 -44.674 -30.541 1.00 57.56 163 TRP A O 1
ATOM 1243 N N . CYS A 1 164 ? -8.197 -43.850 -30.112 1.00 52.22 164 CYS A N 1
ATOM 1244 C CA . CYS A 1 164 ? -7.539 -44.633 -31.175 1.00 52.22 164 CYS A CA 1
ATOM 1245 C C . CYS A 1 164 ? -7.130 -46.061 -30.766 1.00 52.22 164 CYS A C 1
ATOM 1247 O O . CYS A 1 164 ? -6.701 -46.833 -31.624 1.00 52.22 164 CYS A O 1
ATOM 1249 N N . ALA A 1 165 ? -7.289 -46.458 -29.499 1.00 54.19 165 ALA A N 1
ATOM 1250 C CA . ALA A 1 165 ? -6.949 -47.812 -29.043 1.00 54.19 165 ALA A CA 1
ATOM 1251 C C . ALA A 1 165 ? -8.045 -48.862 -29.334 1.00 54.19 165 ALA A C 1
ATOM 1253 O O . ALA A 1 165 ? -7.846 -50.048 -29.075 1.00 54.19 165 ALA A O 1
ATOM 1254 N N . ALA A 1 166 ? -9.192 -48.442 -29.883 1.00 56.94 166 ALA A N 1
ATOM 1255 C CA . ALA A 1 166 ? -10.339 -49.302 -30.180 1.00 56.94 166 ALA A CA 1
ATOM 1256 C C . ALA A 1 166 ? -10.794 -49.239 -31.653 1.00 56.94 166 ALA A C 1
ATOM 1258 O O . ALA A 1 166 ? -11.981 -49.395 -31.945 1.00 56.94 166 ALA A O 1
ATOM 1259 N N . CYS A 1 167 ? -9.865 -49.034 -32.590 1.00 45.97 167 CYS A N 1
ATOM 1260 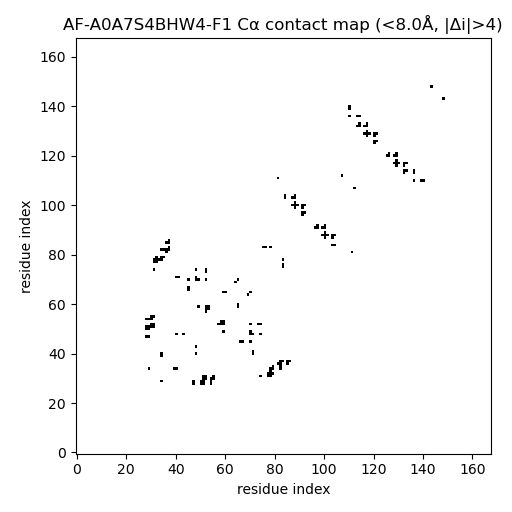C CA . CYS A 1 167 ? -10.126 -49.343 -33.997 1.00 45.97 167 CYS A CA 1
ATOM 1261 C C . CYS A 1 167 ? -9.854 -50.844 -34.240 1.00 45.97 167 CYS A C 1
ATOM 1263 O O . CYS A 1 167 ? -8.739 -51.286 -33.959 1.00 45.97 167 CYS A O 1
ATOM 1265 N N . PRO A 1 168 ? -10.849 -51.629 -34.698 1.00 54.16 168 PRO A N 1
ATOM 1266 C CA . PRO A 1 168 ? -10.684 -53.049 -35.016 1.00 54.16 168 PRO A CA 1
ATOM 1267 C C . PRO A 1 168 ? -9.736 -53.306 -36.194 1.00 54.16 168 PRO A C 1
ATOM 1269 O O . PRO A 1 168 ? -9.610 -52.420 -37.071 1.00 54.16 168 PRO A O 1
#

Mean predicted aligned error: 15.2 Å

Solvent-accessible surface area (backbone atoms only — not comparable to full-atom values): 10418 Å² total; per-residue (Å²): 140,81,91,78,83,86,85,82,87,83,84,78,73,76,74,79,69,79,70,78,78,75,74,62,95,78,70,78,64,61,43,49,65,71,53,85,38,43,65,59,62,72,68,48,51,64,65,54,50,50,41,13,36,48,72,69,71,48,82,77,63,60,80,95,59,54,44,64,66,49,46,50,60,68,42,42,84,56,31,45,68,72,29,43,47,48,44,51,32,52,53,28,47,75,72,67,37,53,73,56,21,51,50,59,60,64,70,45,51,71,69,56,48,47,53,51,53,25,48,53,24,50,77,70,69,37,56,69,60,21,52,53,41,52,53,53,49,51,55,58,54,50,64,70,67,41,76,88,67,65,91,60,81,76,62,79,70,78,76,66,61,74,74,72,80,72,68,132

Secondary structure (DSSP, 8-state):
-----------PPP--PPPP----TTPPPPPGGG---HHHHHHS-HHHHHHHHHHTTPPPPPTTT--HHHHHHHHGGGS-HHHHHHHHHHHHHHTT-HHHHHHHHHTS-HHHHHHHHHHHHHHTT-HHHHHHHHHHHHHHHHHHH-TT---S---TTTT--GGGGG--